Protein AF-A0A246Q8M4-F1 (afdb_monomer_lite)

pLDDT: mean 89.21, std 11.49, range [38.72, 98.06]

Sequence (87 aa):
MATMQPRLTRRASHTLDNTPIHVGDIVHLQLEHGPGIAARVIYNAPFNGATTYTTDLVPCTTENGRVQKQRFRFRHEHVHRIESVRG

Radius of gyration: 13.03 Å; chains: 1; bounding box: 29×38×31 Å

Structure (mmCIF, N/CA/C/O backbone):
data_AF-A0A246Q8M4-F1
#
_entry.id   AF-A0A246Q8M4-F1
#
loop_
_atom_site.group_PDB
_atom_site.id
_atom_site.type_symbol
_atom_site.label_atom_id
_atom_site.label_alt_id
_atom_site.label_comp_id
_atom_site.label_asym_id
_atom_site.label_entity_id
_atom_site.label_seq_id
_atom_site.pdbx_PDB_ins_code
_atom_site.Cartn_x
_atom_site.Cartn_y
_atom_site.Cartn_z
_atom_site.occupancy
_atom_site.B_iso_or_equiv
_atom_site.auth_seq_id
_atom_site.auth_comp_id
_atom_site.auth_asym_id
_atom_site.auth_atom_id
_atom_site.pdbx_PDB_model_num
ATOM 1 N N . MET A 1 1 ? -13.160 22.298 -2.740 1.00 38.72 1 MET A N 1
ATOM 2 C CA . MET A 1 1 ? -11.829 22.324 -2.097 1.00 38.72 1 MET A CA 1
ATOM 3 C C . MET A 1 1 ? -11.139 21.011 -2.409 1.00 38.72 1 MET A C 1
ATOM 5 O O . MET A 1 1 ? -11.710 19.972 -2.107 1.00 38.72 1 MET A O 1
ATOM 9 N N . ALA A 1 2 ? -9.992 21.038 -3.089 1.00 42.88 2 ALA A N 1
ATOM 10 C CA . ALA A 1 2 ? -9.226 19.822 -3.341 1.00 42.88 2 ALA A CA 1
ATOM 11 C C . ALA A 1 2 ? -8.653 19.341 -2.002 1.00 42.88 2 ALA A C 1
ATOM 13 O O . ALA A 1 2 ? -7.841 20.035 -1.398 1.00 42.88 2 ALA A O 1
ATOM 14 N N . THR A 1 3 ? -9.115 18.198 -1.499 1.00 52.81 3 THR A N 1
ATOM 15 C CA . THR A 1 3 ? -8.485 17.533 -0.355 1.00 52.81 3 THR A CA 1
ATOM 16 C C . THR A 1 3 ? -7.082 17.125 -0.777 1.00 52.81 3 THR A C 1
ATOM 18 O O . THR A 1 3 ? -6.911 16.167 -1.532 1.00 52.81 3 THR A O 1
ATOM 21 N N . MET A 1 4 ? -6.086 17.897 -0.350 1.00 63.69 4 MET A N 1
ATOM 22 C CA . MET A 1 4 ? -4.686 17.573 -0.571 1.00 63.69 4 MET A CA 1
ATOM 23 C C . MET A 1 4 ? -4.369 16.358 0.304 1.00 63.69 4 MET A C 1
ATOM 25 O O . MET A 1 4 ? -4.373 16.456 1.530 1.00 63.69 4 MET A O 1
ATOM 29 N N . GLN A 1 5 ? -4.180 15.192 -0.318 1.00 71.12 5 GLN A N 1
ATOM 30 C CA . GLN A 1 5 ? -3.744 13.995 0.398 1.00 71.12 5 GLN A CA 1
ATOM 31 C C . GLN A 1 5 ? -2.407 14.317 1.095 1.00 71.12 5 GLN A C 1
ATOM 33 O O . GLN A 1 5 ? -1.521 14.875 0.436 1.00 71.12 5 GLN A O 1
ATOM 38 N N . PRO A 1 6 ? -2.227 13.980 2.386 1.00 80.69 6 PRO A N 1
ATOM 39 C CA . PRO A 1 6 ? -0.956 14.186 3.068 1.00 80.69 6 PRO A CA 1
ATOM 40 C C . PRO A 1 6 ? 0.189 13.502 2.316 1.00 80.69 6 PRO A C 1
ATOM 42 O O . PRO A 1 6 ? 0.041 12.380 1.818 1.00 80.69 6 PRO A O 1
ATOM 45 N N . ARG A 1 7 ? 1.329 14.191 2.230 1.00 90.06 7 ARG A N 1
ATOM 46 C CA . ARG A 1 7 ? 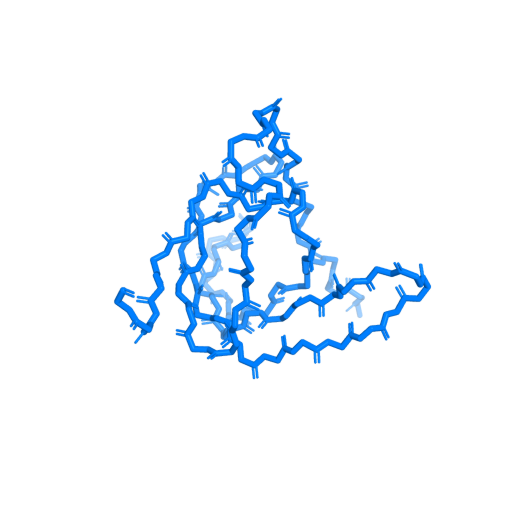2.526 13.679 1.559 1.00 90.06 7 ARG A CA 1
ATOM 47 C C . ARG A 1 7 ? 3.136 12.529 2.359 1.00 90.06 7 ARG A C 1
ATOM 49 O O . ARG A 1 7 ? 3.089 12.518 3.591 1.00 90.06 7 ARG A O 1
ATOM 56 N N . LEU A 1 8 ? 3.694 11.561 1.635 1.00 94.31 8 LEU A N 1
ATOM 57 C CA . LEU A 1 8 ? 4.356 10.392 2.203 1.00 94.31 8 LEU A CA 1
ATOM 58 C C . LEU A 1 8 ? 5.871 10.566 2.175 1.00 94.31 8 LEU A C 1
ATOM 60 O O . LEU A 1 8 ? 6.433 11.024 1.180 1.00 94.31 8 LEU A O 1
ATOM 64 N N . THR A 1 9 ? 6.527 10.125 3.238 1.00 95.62 9 THR A N 1
ATOM 65 C CA . THR A 1 9 ? 7.982 10.104 3.348 1.00 95.62 9 THR A CA 1
ATOM 66 C C . THR A 1 9 ? 8.549 8.904 2.605 1.00 95.62 9 THR A C 1
ATOM 68 O O . THR A 1 9 ? 8.149 7.758 2.837 1.00 95.62 9 THR A O 1
ATOM 71 N N . ARG A 1 10 ? 9.534 9.163 1.742 1.00 95.75 10 ARG A N 1
ATOM 72 C CA . ARG A 1 10 ? 10.320 8.122 1.076 1.00 95.75 10 ARG A CA 1
ATOM 73 C C . ARG A 1 10 ? 11.156 7.349 2.100 1.00 95.75 10 ARG A C 1
ATOM 75 O O . ARG A 1 10 ? 11.799 7.942 2.964 1.00 95.75 10 ARG A O 1
ATOM 82 N N . ARG A 1 11 ? 11.163 6.023 1.996 1.00 94.75 11 ARG A N 1
ATOM 83 C CA . ARG A 1 11 ? 12.029 5.128 2.765 1.00 94.75 11 ARG A CA 1
ATOM 84 C C . ARG A 1 11 ? 13.490 5.405 2.392 1.00 94.75 11 ARG A C 1
ATOM 86 O O . ARG A 1 11 ? 13.833 5.428 1.215 1.00 94.75 11 ARG A O 1
ATOM 93 N N . ALA A 1 12 ? 14.346 5.601 3.395 1.00 92.19 12 ALA A N 1
ATOM 94 C CA . ALA A 1 12 ? 15.788 5.790 3.189 1.00 92.19 12 ALA A CA 1
ATOM 95 C C . ALA A 1 12 ? 16.540 4.464 2.955 1.00 92.19 12 ALA A C 1
ATOM 97 O O . ALA A 1 12 ? 17.596 4.444 2.336 1.00 92.19 12 ALA A O 1
ATOM 98 N N . SER A 1 13 ? 15.995 3.358 3.465 1.00 91.50 13 SER A N 1
ATOM 99 C CA . SER A 1 13 ? 16.541 2.008 3.302 1.00 91.50 13 SER A CA 1
ATOM 100 C C . SER A 1 13 ? 16.155 1.378 1.957 1.00 91.50 13 SER A C 1
ATOM 102 O O . SER A 1 13 ? 15.046 1.585 1.467 1.00 91.50 13 SER A O 1
ATOM 104 N N . HIS A 1 14 ? 17.022 0.514 1.429 1.00 91.12 14 HIS A N 1
ATOM 105 C CA . HIS A 1 14 ? 16.793 -0.287 0.218 1.00 91.12 14 HIS A CA 1
ATOM 106 C C . HIS A 1 14 ? 16.308 -1.722 0.500 1.00 91.12 14 HIS A C 1
ATOM 108 O O . HIS A 1 14 ? 16.128 -2.521 -0.414 1.00 91.12 14 HIS A O 1
ATOM 114 N N . THR A 1 15 ? 16.081 -2.078 1.770 1.00 92.25 15 THR A N 1
ATOM 115 C CA . THR A 1 15 ? 15.797 -3.463 2.199 1.00 92.25 15 THR A CA 1
ATOM 116 C C . THR A 1 15 ? 14.562 -4.099 1.567 1.00 92.25 15 THR A C 1
ATOM 118 O O . THR A 1 15 ? 14.475 -5.321 1.520 1.00 92.25 15 THR A O 1
ATOM 121 N N . LEU A 1 16 ? 13.602 -3.300 1.102 1.00 93.31 16 LEU A N 1
ATOM 122 C CA . LEU A 1 16 ? 12.366 -3.804 0.506 1.00 93.31 16 LEU A CA 1
ATOM 123 C C . LEU A 1 16 ? 12.350 -3.699 -1.019 1.00 93.31 16 LEU A C 1
ATOM 125 O O . LEU A 1 16 ? 11.362 -4.118 -1.606 1.00 93.31 16 LEU A O 1
ATOM 129 N N . ASP A 1 17 ? 13.372 -3.136 -1.672 1.00 90.75 17 ASP A N 1
ATOM 130 C CA . ASP A 1 17 ? 13.320 -2.760 -3.099 1.00 90.75 17 ASP A CA 1
ATOM 131 C C . ASP A 1 17 ? 12.954 -3.934 -4.025 1.00 90.75 17 ASP A C 1
ATOM 133 O O . ASP A 1 17 ? 12.276 -3.740 -5.031 1.00 90.75 17 ASP A O 1
ATOM 137 N N . ASN A 1 18 ? 13.328 -5.158 -3.637 1.00 90.69 18 ASN A N 1
ATOM 138 C CA . ASN A 1 18 ? 13.019 -6.391 -4.368 1.00 90.69 18 ASN A CA 1
ATOM 139 C C . ASN A 1 1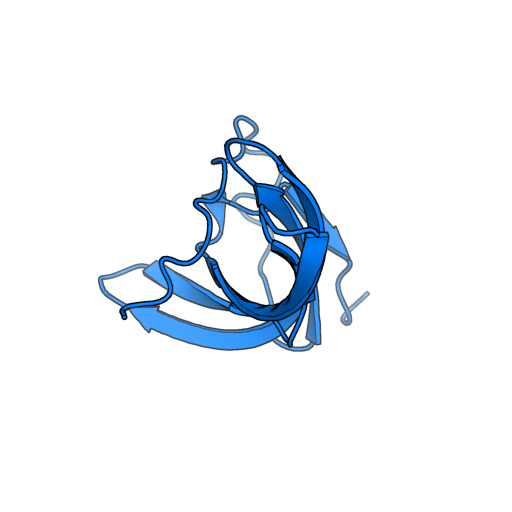8 ? 11.818 -7.167 -3.798 1.00 90.69 18 ASN A C 1
ATOM 141 O O . ASN A 1 18 ? 11.482 -8.240 -4.295 1.00 90.69 18 ASN A O 1
ATOM 145 N N . THR A 1 19 ? 11.169 -6.649 -2.756 1.00 93.88 19 THR A N 1
ATOM 146 C CA . THR A 1 19 ? 9.988 -7.257 -2.142 1.00 93.88 19 THR A CA 1
ATOM 147 C C . THR A 1 19 ? 8.737 -6.793 -2.889 1.00 93.88 19 THR A C 1
ATOM 149 O O . THR A 1 19 ? 8.436 -5.593 -2.879 1.00 93.88 19 THR A O 1
ATOM 152 N N . PRO A 1 20 ? 7.987 -7.699 -3.540 1.00 93.31 20 PRO A N 1
ATOM 153 C CA . PRO A 1 20 ? 6.767 -7.327 -4.239 1.00 93.31 20 PRO A CA 1
ATOM 154 C C . PRO A 1 20 ? 5.672 -6.900 -3.253 1.00 93.31 20 PRO A C 1
ATOM 156 O O . PRO A 1 20 ? 5.641 -7.332 -2.104 1.00 93.31 20 PRO A O 1
ATOM 159 N N . ILE A 1 21 ? 4.760 -6.050 -3.728 1.00 95.75 21 ILE A N 1
ATOM 160 C CA . ILE A 1 21 ? 3.563 -5.632 -2.991 1.00 95.75 21 ILE A CA 1
ATOM 161 C C . ILE A 1 21 ? 2.345 -6.128 -3.764 1.00 95.75 21 ILE A C 1
ATOM 163 O O . ILE A 1 21 ? 2.200 -5.861 -4.963 1.00 95.75 21 ILE A O 1
ATOM 167 N N . HIS A 1 22 ? 1.447 -6.811 -3.072 1.00 95.62 22 HIS A N 1
ATOM 168 C CA . HIS A 1 22 ? 0.233 -7.386 -3.627 1.00 95.62 22 HIS A CA 1
ATOM 169 C C . HIS A 1 22 ? -1.015 -6.716 -3.050 1.00 95.62 22 HIS A C 1
ATOM 171 O O . HIS A 1 22 ? -1.017 -6.170 -1.947 1.00 95.62 22 HIS A O 1
ATOM 177 N N . VAL A 1 23 ? -2.118 -6.782 -3.800 1.00 96.94 23 VAL A N 1
ATOM 178 C CA . VAL A 1 23 ? -3.441 -6.474 -3.244 1.00 96.94 23 VAL A CA 1
ATOM 179 C C . VAL A 1 23 ? -3.724 -7.455 -2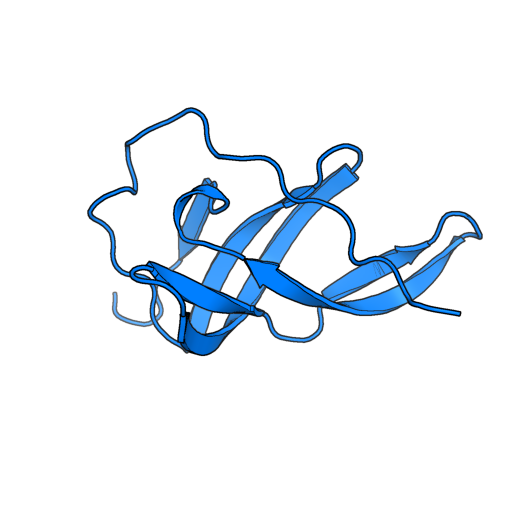.104 1.00 96.94 23 VAL A C 1
ATOM 181 O O . VAL A 1 23 ? -3.571 -8.663 -2.274 1.00 96.94 23 VAL A O 1
ATOM 184 N N . GLY A 1 24 ? -4.131 -6.921 -0.955 1.00 97.62 24 GLY A N 1
ATOM 185 C CA . GLY A 1 24 ? -4.344 -7.658 0.287 1.00 97.62 24 GLY A CA 1
ATOM 186 C C . GLY A 1 24 ? -3.270 -7.410 1.345 1.00 97.62 24 GLY A C 1
ATOM 187 O O . GLY A 1 24 ? -3.620 -7.421 2.523 1.00 97.62 24 GLY A O 1
ATOM 188 N N . ASP A 1 25 ? -2.023 -7.123 0.957 1.00 98.06 25 ASP A N 1
ATOM 189 C CA . ASP A 1 25 ? -0.925 -6.880 1.905 1.00 98.06 25 ASP A CA 1
ATOM 190 C C . ASP A 1 25 ? -1.221 -5.680 2.815 1.00 98.06 25 ASP A C 1
ATOM 192 O O . ASP A 1 25 ? -1.854 -4.706 2.387 1.00 98.06 25 ASP A O 1
ATOM 196 N N . ILE A 1 26 ? -0.717 -5.713 4.052 1.00 97.94 26 ILE A N 1
ATOM 197 C CA . ILE A 1 26 ? -0.666 -4.525 4.910 1.00 97.94 26 ILE A CA 1
ATOM 198 C C . ILE A 1 26 ? 0.678 -3.837 4.693 1.00 97.94 26 ILE A C 1
ATOM 200 O O . ILE A 1 26 ? 1.741 -4.424 4.893 1.00 97.94 26 ILE A O 1
ATOM 204 N N . VAL A 1 27 ? 0.638 -2.569 4.298 1.00 97.50 27 VAL A N 1
ATOM 205 C CA . VAL A 1 27 ? 1.828 -1.728 4.162 1.00 97.50 27 VAL A CA 1
ATOM 206 C C . VAL A 1 27 ? 1.878 -0.707 5.283 1.00 97.50 27 VAL A C 1
ATOM 208 O O . VAL A 1 27 ? 0.862 -0.118 5.655 1.00 97.50 27 VAL A O 1
ATOM 211 N N . HIS A 1 28 ? 3.080 -0.470 5.793 1.00 97.12 28 HIS A N 1
ATOM 212 C CA . HIS A 1 28 ? 3.353 0.614 6.726 1.00 97.12 28 HIS A CA 1
ATOM 213 C C . HIS A 1 28 ? 3.931 1.791 5.948 1.00 97.12 28 HIS A C 1
ATOM 215 O O . HIS A 1 28 ? 4.957 1.650 5.283 1.00 97.12 28 HIS A O 1
ATOM 221 N N . LEU A 1 29 ? 3.265 2.938 6.006 1.00 96.19 29 LEU A N 1
ATOM 222 C CA . LEU A 1 29 ? 3.654 4.185 5.352 1.00 96.19 29 LEU A CA 1
ATOM 223 C C . LEU A 1 29 ? 3.956 5.240 6.417 1.00 96.19 29 LEU A C 1
ATOM 225 O O . LEU A 1 29 ? 3.438 5.176 7.530 1.00 96.19 29 LEU A O 1
ATOM 229 N N . GLN A 1 30 ? 4.749 6.243 6.058 1.00 94.94 30 GLN A N 1
ATOM 230 C CA . GLN A 1 30 ? 5.082 7.360 6.938 1.00 94.94 30 GLN A CA 1
ATOM 231 C C . GLN A 1 30 ? 4.587 8.665 6.316 1.00 94.94 30 GLN A C 1
ATOM 233 O O . GLN A 1 30 ? 4.863 8.923 5.146 1.00 94.94 30 GLN A O 1
ATOM 238 N N . LEU A 1 31 ? 3.856 9.482 7.078 1.00 91.56 31 LEU A N 1
ATOM 239 C CA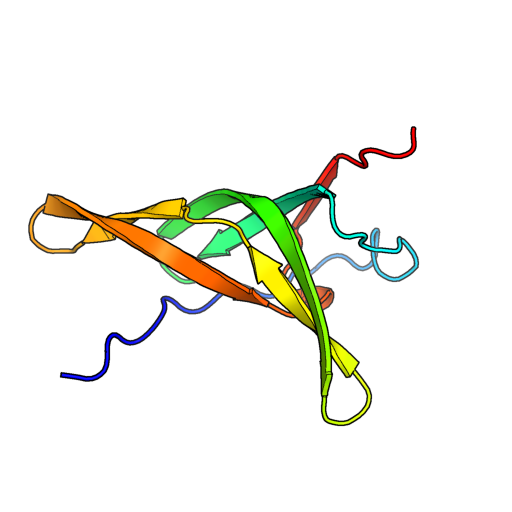 . LEU A 1 31 ? 3.469 10.830 6.652 1.00 91.56 31 LEU A CA 1
ATOM 240 C C . LEU A 1 31 ? 4.637 11.809 6.865 1.00 91.56 31 LEU A C 1
ATOM 242 O O . LEU A 1 31 ? 5.367 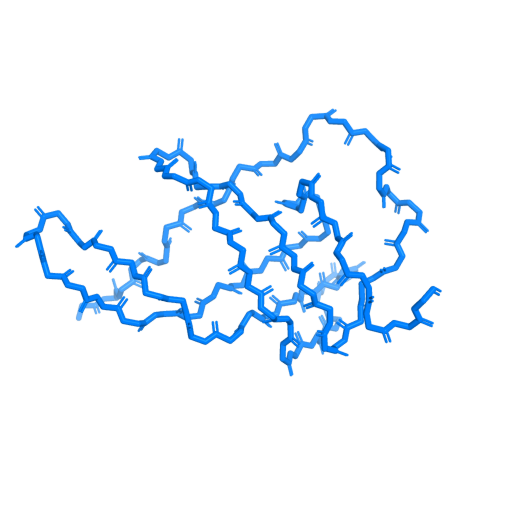11.677 7.848 1.00 91.56 31 LEU A O 1
ATOM 246 N N . GLU A 1 32 ? 4.784 12.808 5.987 1.00 89.19 32 GLU A N 1
ATOM 247 C CA . GLU A 1 32 ? 5.890 13.791 6.025 1.00 89.19 32 GLU A CA 1
ATOM 248 C C . GLU A 1 32 ? 5.934 14.603 7.333 1.00 89.19 32 GLU A C 1
ATOM 250 O O . GLU A 1 32 ? 7.005 14.857 7.879 1.00 89.19 32 GLU A O 1
ATOM 255 N N . HIS A 1 33 ? 4.765 14.938 7.884 1.00 82.38 33 HIS A N 1
ATOM 256 C CA . HIS A 1 33 ? 4.616 15.691 9.136 1.00 82.38 33 HIS A CA 1
ATOM 257 C C . HIS A 1 33 ? 3.632 15.016 10.103 1.00 82.38 33 HIS A C 1
ATOM 259 O O . HIS A 1 33 ? 2.858 15.686 10.782 1.00 82.38 33 HIS A O 1
ATOM 265 N N . GLY A 1 34 ? 3.590 13.683 10.127 1.00 81.12 34 GLY A N 1
ATOM 266 C CA . GLY A 1 34 ? 2.556 12.968 10.871 1.00 81.12 34 GLY A CA 1
ATOM 267 C C . GLY A 1 34 ? 2.969 11.586 11.362 1.00 81.12 34 GLY A C 1
ATOM 268 O O . GLY A 1 34 ? 4.131 11.203 11.248 1.00 81.12 34 GLY A O 1
ATOM 269 N N . PRO A 1 35 ? 2.021 10.828 11.930 1.00 87.19 35 PRO A N 1
ATOM 270 C CA . PRO A 1 35 ? 2.284 9.475 12.395 1.00 87.19 35 PRO A CA 1
ATOM 271 C C . PRO A 1 35 ? 2.539 8.510 11.231 1.00 87.19 35 PRO A C 1
ATOM 273 O O . PRO A 1 35 ? 2.177 8.771 10.079 1.00 87.19 35 PRO A O 1
ATOM 276 N N . GLY A 1 36 ? 3.126 7.360 11.557 1.00 92.00 36 GLY A N 1
ATOM 277 C CA . GLY A 1 36 ? 3.091 6.195 10.682 1.00 92.00 36 GLY A CA 1
ATOM 278 C C . GLY A 1 36 ? 1.669 5.640 10.577 1.00 92.00 36 GLY A C 1
ATOM 279 O O . GLY A 1 36 ? 0.893 5.700 11.532 1.00 92.00 36 GLY A O 1
ATOM 280 N N . ILE A 1 37 ? 1.325 5.099 9.413 1.00 93.88 37 ILE A N 1
ATOM 281 C CA . ILE A 1 37 ? 0.037 4.450 9.157 1.00 93.88 37 ILE A CA 1
ATOM 282 C C . ILE A 1 37 ? 0.268 3.026 8.660 1.00 93.88 37 ILE A C 1
ATOM 284 O O . ILE A 1 37 ? 1.163 2.788 7.855 1.00 93.88 37 ILE A O 1
ATOM 288 N N . ALA A 1 38 ? -0.570 2.092 9.100 1.00 95.69 38 ALA A N 1
ATOM 289 C CA . ALA A 1 38 ? -0.633 0.739 8.560 1.00 95.69 38 ALA A CA 1
ATOM 290 C C . ALA A 1 38 ? -1.957 0.575 7.815 1.00 95.69 38 ALA A C 1
ATOM 292 O O . ALA A 1 38 ? -3.020 0.894 8.355 1.00 95.69 38 ALA A O 1
ATOM 293 N N . ALA A 1 39 ? -1.906 0.126 6.564 1.00 96.50 39 ALA A N 1
ATOM 294 C CA . ALA A 1 39 ? -3.098 0.044 5.736 1.00 96.50 39 ALA A CA 1
ATOM 295 C C . ALA A 1 39 ? -3.022 -1.081 4.712 1.00 96.50 39 ALA A C 1
ATOM 297 O O . ALA A 1 39 ? -1.968 -1.370 4.149 1.00 96.50 39 ALA A O 1
ATOM 298 N N . ARG A 1 40 ? -4.179 -1.679 4.429 1.00 97.94 40 ARG A N 1
ATOM 299 C CA . ARG A 1 40 ? -4.307 -2.729 3.423 1.00 97.94 40 ARG A CA 1
ATOM 300 C C . ARG A 1 40 ? -4.247 -2.160 2.015 1.00 97.94 40 ARG A C 1
ATOM 302 O O . ARG A 1 40 ? -4.917 -1.171 1.731 1.00 97.94 40 ARG A O 1
ATOM 309 N N . VAL A 1 41 ? -3.518 -2.809 1.118 1.00 98.00 41 VAL A N 1
ATOM 310 C CA . VAL A 1 41 ? -3.516 -2.490 -0.313 1.00 98.00 41 VAL A CA 1
ATOM 311 C C . VAL A 1 41 ? -4.773 -3.060 -0.959 1.00 98.00 41 VAL A C 1
ATOM 313 O O . VAL A 1 41 ? -5.033 -4.255 -0.858 1.00 98.00 41 VAL A O 1
ATOM 316 N N . ILE A 1 42 ? -5.552 -2.222 -1.642 1.00 98.06 42 ILE A N 1
ATOM 317 C CA . ILE A 1 42 ? -6.799 -2.645 -2.311 1.00 98.06 42 ILE A CA 1
ATOM 318 C C . ILE A 1 42 ? -6.710 -2.591 -3.834 1.00 98.06 42 ILE A C 1
ATOM 320 O O . ILE A 1 42 ? -7.549 -3.162 -4.522 1.00 98.06 42 ILE A O 1
ATOM 324 N N . TYR A 1 43 ? -5.722 -1.873 -4.364 1.00 97.31 43 TYR A N 1
ATOM 325 C CA . TYR A 1 43 ? -5.566 -1.684 -5.797 1.00 97.31 43 TYR A CA 1
ATOM 326 C C . TYR A 1 43 ? -4.116 -1.361 -6.139 1.00 97.31 43 TYR A C 1
ATOM 328 O O . TYR A 1 43 ? -3.427 -0.669 -5.383 1.00 97.31 43 TYR A O 1
ATOM 336 N N . ASN A 1 44 ? -3.672 -1.825 -7.298 1.00 95.69 44 ASN A N 1
ATOM 337 C CA . ASN A 1 44 ? -2.420 -1.430 -7.915 1.00 95.69 44 ASN A CA 1
ATOM 338 C C . ASN A 1 44 ? -2.639 -1.188 -9.413 1.00 95.69 44 ASN A C 1
ATOM 340 O O . ASN A 1 44 ? -3.456 -1.842 -10.053 1.00 95.69 44 ASN A O 1
ATOM 344 N N . ALA A 1 45 ? -1.922 -0.219 -9.971 1.00 94.44 45 ALA A N 1
ATOM 345 C CA . ALA A 1 45 ? -1.928 0.041 -11.402 1.00 94.44 45 ALA A CA 1
ATOM 346 C C . ALA A 1 45 ? -0.547 0.503 -11.874 1.00 94.44 45 ALA A C 1
ATOM 348 O O . ALA A 1 45 ? 0.088 1.319 -11.193 1.00 94.44 45 ALA A O 1
ATOM 349 N N . PRO A 1 46 ? -0.079 0.029 -13.038 1.00 92.31 46 PRO A N 1
ATOM 350 C CA . PRO A 1 46 ? 1.094 0.602 -13.679 1.00 92.31 46 PRO A CA 1
ATOM 351 C C . PRO A 1 46 ? 0.776 2.028 -14.153 1.00 92.31 46 PRO A C 1
ATOM 353 O O . PRO A 1 46 ? -0.246 2.270 -14.792 1.00 92.31 46 PRO A O 1
ATOM 356 N N . PHE A 1 47 ? 1.647 2.985 -13.837 1.00 84.44 47 PHE A N 1
ATOM 357 C CA . PHE A 1 47 ? 1.526 4.378 -14.265 1.00 84.44 47 PHE A CA 1
ATOM 358 C C . PHE A 1 47 ? 2.912 5.018 -14.443 1.00 84.44 47 PHE A C 1
ATOM 360 O O . PHE A 1 47 ? 3.691 5.116 -13.491 1.00 84.44 47 PHE A O 1
ATOM 367 N N . ASN A 1 48 ? 3.213 5.479 -15.662 1.00 83.62 48 ASN A N 1
ATOM 368 C CA . ASN A 1 48 ? 4.497 6.086 -16.046 1.00 83.62 48 ASN A CA 1
ATOM 369 C C . ASN A 1 48 ? 5.720 5.232 -15.661 1.00 83.62 48 ASN A C 1
ATOM 371 O O . ASN A 1 48 ? 6.621 5.701 -14.971 1.00 83.62 48 ASN A O 1
ATOM 375 N N . GLY A 1 49 ? 5.730 3.957 -16.063 1.00 85.94 49 GLY A N 1
ATOM 376 C CA . GLY A 1 49 ? 6.875 3.061 -15.847 1.00 85.94 49 GLY A CA 1
ATOM 377 C C . GLY A 1 49 ? 7.066 2.574 -14.407 1.00 85.94 49 GLY A C 1
ATOM 378 O O . GLY A 1 49 ? 8.034 1.877 -14.127 1.00 85.94 49 GLY A O 1
ATOM 379 N N . ALA A 1 50 ? 6.149 2.898 -13.492 1.00 88.81 50 ALA A N 1
ATOM 380 C CA . ALA A 1 50 ? 6.189 2.408 -12.120 1.00 88.81 50 ALA A CA 1
ATOM 381 C C . ALA A 1 50 ? 4.787 2.084 -11.593 1.00 88.81 50 ALA A C 1
ATOM 383 O O . ALA A 1 50 ? 3.787 2.666 -12.011 1.00 88.81 50 ALA A O 1
ATOM 384 N N . THR A 1 51 ? 4.702 1.153 -10.648 1.00 94.62 51 THR A N 1
ATOM 385 C CA . THR A 1 51 ? 3.423 0.767 -10.045 1.00 94.62 51 THR A CA 1
ATOM 386 C C . THR A 1 51 ? 3.009 1.776 -8.982 1.00 94.62 51 THR A C 1
ATOM 388 O O . THR A 1 51 ? 3.776 2.098 -8.071 1.00 94.62 51 THR A O 1
ATOM 391 N N . THR A 1 52 ? 1.777 2.262 -9.093 1.00 95.94 52 THR A N 1
ATOM 392 C CA . THR A 1 52 ? 1.105 3.039 -8.052 1.00 95.94 52 THR A CA 1
ATOM 393 C C . THR A 1 52 ? 0.110 2.138 -7.337 1.00 95.94 52 THR A C 1
ATOM 395 O O . THR A 1 52 ? -0.693 1.453 -7.968 1.00 95.94 52 THR A O 1
ATOM 398 N N . TYR A 1 53 ? 0.155 2.158 -6.015 1.00 96.94 53 TYR A N 1
ATOM 399 C CA . TYR A 1 53 ? -0.689 1.374 -5.128 1.00 96.94 53 TYR A CA 1
ATOM 400 C C . TYR A 1 53 ? -1.686 2.290 -4.429 1.00 96.94 53 TYR A C 1
ATOM 402 O O . TYR A 1 53 ? -1.439 3.486 -4.264 1.00 96.94 53 TYR A O 1
ATOM 410 N N . THR A 1 54 ? -2.826 1.738 -4.029 1.00 97.00 54 THR A N 1
ATOM 411 C CA . THR A 1 54 ? -3.855 2.453 -3.273 1.00 97.00 54 THR A CA 1
ATOM 412 C C . THR A 1 54 ? -4.241 1.652 -2.042 1.00 97.00 54 THR A C 1
ATOM 414 O O . THR A 1 54 ? -4.516 0.452 -2.134 1.00 97.00 54 THR A O 1
ATOM 417 N N . THR A 1 55 ? -4.272 2.322 -0.895 1.00 97.31 55 THR A N 1
ATOM 418 C CA . THR A 1 55 ? -4.729 1.726 0.361 1.00 97.31 55 THR A CA 1
ATOM 419 C C . THR A 1 55 ? -6.255 1.673 0.451 1.00 97.31 55 THR A C 1
ATOM 421 O O . THR A 1 55 ? -6.971 2.411 -0.233 1.00 97.31 55 THR A O 1
ATOM 424 N N . ASP A 1 56 ? -6.762 0.856 1.367 1.00 96.62 56 ASP A N 1
ATOM 425 C CA . ASP A 1 56 ? -8.109 1.006 1.910 1.00 96.62 56 ASP A CA 1
ATOM 426 C C . ASP A 1 56 ? -8.255 2.352 2.652 1.00 96.62 56 ASP A C 1
ATOM 428 O O . ASP A 1 56 ? -7.303 3.130 2.780 1.00 96.62 56 ASP A O 1
ATOM 432 N N . LEU A 1 57 ? -9.466 2.650 3.116 1.00 94.12 57 LEU A N 1
ATOM 433 C CA . LEU A 1 57 ? -9.756 3.838 3.908 1.00 94.12 57 LEU A CA 1
ATOM 434 C C . LEU A 1 57 ? -8.993 3.819 5.240 1.00 94.12 57 LEU A C 1
ATOM 436 O O . LEU A 1 57 ? -9.267 3.003 6.117 1.00 94.12 57 LEU A O 1
ATOM 440 N N . VAL A 1 58 ? -8.092 4.781 5.408 1.00 91.44 58 VAL A N 1
ATOM 441 C CA . VAL A 1 58 ? -7.326 5.020 6.631 1.00 91.44 58 VAL A CA 1
ATOM 442 C C . VAL A 1 58 ? -7.973 6.172 7.403 1.00 91.44 58 VAL A C 1
ATOM 444 O O . VAL A 1 58 ? -8.248 7.218 6.803 1.00 91.44 58 VAL A O 1
ATOM 447 N N . PRO A 1 59 ? -8.244 6.019 8.710 1.00 88.50 59 PRO A N 1
ATOM 448 C CA . PRO A 1 59 ? -8.668 7.130 9.549 1.00 88.50 59 PRO A CA 1
ATOM 449 C C . PRO A 1 59 ? -7.492 8.085 9.782 1.00 88.50 59 PRO A C 1
ATOM 451 O O . PRO A 1 59 ? -6.434 7.686 10.261 1.00 88.50 59 PRO A O 1
ATOM 454 N N . CYS A 1 60 ? -7.681 9.358 9.458 1.00 81.56 60 CYS A N 1
ATOM 455 C CA . CYS A 1 60 ? -6.713 10.418 9.696 1.00 81.56 60 CYS A CA 1
ATOM 456 C C . CYS A 1 60 ? -7.375 11.557 10.462 1.00 81.56 60 CYS A C 1
ATOM 458 O O . CYS A 1 60 ? -8.471 11.999 10.112 1.00 81.56 60 CYS A O 1
ATOM 460 N N . THR A 1 61 ? -6.697 12.053 11.489 1.00 81.25 61 THR A N 1
ATOM 461 C CA . THR A 1 61 ? -7.135 13.244 12.213 1.00 81.25 61 THR A CA 1
ATOM 462 C C . THR A 1 61 ? -6.699 14.478 11.436 1.00 81.25 61 THR A C 1
ATOM 464 O O . THR A 1 61 ? -5.523 14.651 11.131 1.00 81.25 61 THR A O 1
ATOM 467 N N . THR A 1 62 ? -7.665 15.312 11.073 1.00 74.88 62 THR A N 1
ATOM 468 C CA . THR A 1 62 ? -7.433 16.620 10.447 1.00 74.88 62 THR A CA 1
ATOM 469 C C . THR A 1 62 ? -6.958 17.641 11.482 1.00 74.88 62 THR A C 1
ATOM 471 O O . THR A 1 62 ? -7.140 17.433 12.681 1.00 74.88 62 THR A O 1
ATOM 474 N N . GLU A 1 63 ? -6.415 18.774 11.032 1.00 72.50 63 GLU A N 1
ATOM 475 C CA . GLU A 1 63 ? -5.964 19.874 11.907 1.00 72.50 63 GLU A CA 1
ATOM 476 C C . GLU A 1 63 ? -7.065 20.362 12.867 1.00 72.50 63 GLU A C 1
ATOM 478 O O . GLU A 1 63 ? -6.792 20.719 14.007 1.00 72.50 63 GLU A O 1
ATOM 483 N N . ASN A 1 64 ? -8.332 20.267 12.450 1.00 77.62 64 ASN A N 1
ATOM 484 C CA . ASN A 1 64 ? -9.498 20.646 13.253 1.00 77.62 64 ASN A CA 1
ATOM 485 C C . ASN A 1 64 ? -9.955 19.545 14.235 1.00 77.62 64 ASN A C 1
ATOM 487 O O . ASN A 1 64 ? -11.089 19.578 14.713 1.00 77.62 64 ASN A O 1
ATOM 491 N N . GLY A 1 65 ? -9.141 18.509 14.462 1.00 77.94 65 GLY A N 1
ATOM 492 C CA . GLY A 1 65 ? -9.437 17.394 15.368 1.00 77.94 65 GLY A CA 1
ATOM 493 C C . GLY A 1 65 ? -10.489 16.400 14.861 1.00 77.94 65 GLY A C 1
ATOM 494 O O . GLY A 1 65 ? -10.812 15.435 15.550 1.00 77.94 65 GLY A O 1
ATOM 495 N N . ARG A 1 66 ? -11.035 16.589 13.651 1.00 82.88 66 ARG A N 1
ATOM 496 C CA . ARG A 1 66 ? -12.016 15.663 13.061 1.00 82.88 66 ARG A CA 1
ATOM 497 C C . ARG A 1 66 ? -11.318 14.469 12.428 1.00 82.88 66 ARG A C 1
ATOM 499 O O . ARG A 1 66 ? -10.366 14.654 11.669 1.00 82.88 66 ARG A O 1
ATOM 506 N N . VAL A 1 67 ? -11.844 13.269 12.664 1.00 85.25 67 VAL A N 1
ATOM 507 C CA . VAL A 1 67 ? -11.402 12.051 11.976 1.00 85.25 67 VAL A CA 1
ATOM 508 C C . VAL A 1 67 ? -12.061 11.982 10.602 1.00 85.25 67 VAL A C 1
ATOM 510 O O . VAL A 1 67 ? -13.285 11.931 10.488 1.00 85.25 67 VAL A O 1
ATOM 513 N N . GLN A 1 68 ? -11.246 11.950 9.553 1.00 86.56 68 GLN A N 1
ATOM 514 C CA . GLN A 1 68 ? -11.677 11.715 8.182 1.00 86.56 68 GLN A CA 1
ATOM 515 C C . GLN A 1 68 ? -11.062 10.416 7.669 1.00 86.56 68 GLN A C 1
ATOM 517 O O . GLN A 1 68 ? -9.900 10.117 7.927 1.00 86.56 68 GLN A O 1
ATOM 522 N N . LYS A 1 69 ? -11.843 9.635 6.922 1.00 90.19 69 LYS A N 1
ATOM 523 C CA . LYS A 1 69 ? -11.337 8.451 6.230 1.00 90.19 69 LYS A CA 1
ATOM 524 C C . LYS A 1 69 ? -10.857 8.841 4.838 1.00 90.19 69 LYS A C 1
ATOM 526 O O . LYS A 1 69 ? -11.626 9.420 4.075 1.00 90.19 69 LYS A O 1
ATOM 531 N N . GLN A 1 70 ? -9.623 8.492 4.497 1.00 90.56 70 GLN A N 1
ATOM 532 C CA . GLN A 1 70 ? -9.062 8.748 3.170 1.00 90.56 70 GLN A CA 1
ATOM 533 C C . GLN A 1 70 ? -8.226 7.572 2.675 1.00 90.56 70 GLN A C 1
ATOM 535 O O . GLN A 1 70 ? -7.725 6.773 3.462 1.00 90.56 70 GLN A O 1
ATOM 540 N N . ARG A 1 71 ? -8.089 7.457 1.353 1.00 94.12 71 ARG A N 1
ATOM 541 C CA . ARG A 1 71 ? -7.184 6.490 0.726 1.00 94.12 71 ARG A CA 1
ATOM 542 C C . ARG A 1 71 ? -5.865 7.169 0.412 1.00 94.12 71 ARG A C 1
ATOM 544 O O . ARG A 1 71 ? -5.859 8.326 -0.000 1.00 94.12 71 ARG A O 1
ATOM 551 N N . PHE A 1 72 ? -4.780 6.420 0.531 1.00 94.38 72 PHE A N 1
ATOM 552 C CA . PHE A 1 72 ? -3.458 6.887 0.160 1.00 94.38 72 PHE A CA 1
ATOM 553 C C . PHE A 1 72 ? -3.018 6.235 -1.139 1.00 94.38 72 PHE A C 1
ATOM 555 O O . PHE A 1 72 ? -3.002 5.008 -1.256 1.00 94.38 72 PHE A O 1
ATOM 562 N N . ARG A 1 73 ? -2.645 7.064 -2.116 1.00 94.94 73 ARG A N 1
ATOM 563 C CA . ARG A 1 73 ? -1.855 6.622 -3.267 1.00 94.94 73 ARG A CA 1
ATOM 564 C C . ARG A 1 73 ? -0.377 6.678 -2.919 1.00 94.94 73 ARG A C 1
ATOM 566 O O . ARG A 1 73 ? 0.080 7.683 -2.378 1.00 94.94 73 ARG A O 1
ATOM 573 N N . PHE A 1 74 ? 0.351 5.617 -3.242 1.00 95.31 74 PHE A N 1
ATOM 574 C CA . PHE A 1 74 ? 1.770 5.504 -2.926 1.00 95.31 74 PHE A CA 1
ATOM 575 C C . PHE A 1 74 ? 2.528 4.689 -3.977 1.00 95.31 74 PHE A C 1
ATOM 577 O O . PHE A 1 74 ? 1.951 3.930 -4.754 1.00 95.31 74 PHE A O 1
ATOM 584 N N . ARG A 1 75 ? 3.849 4.858 -3.992 1.00 95.25 75 ARG A N 1
ATOM 585 C CA . ARG A 1 75 ? 4.805 4.024 -4.741 1.00 95.25 75 ARG A CA 1
ATOM 586 C C . ARG A 1 75 ? 5.601 3.156 -3.775 1.00 95.25 75 ARG A C 1
ATOM 588 O O . ARG A 1 75 ? 5.662 3.477 -2.591 1.00 95.25 75 ARG A O 1
ATOM 595 N N . HIS A 1 76 ? 6.257 2.123 -4.296 1.00 95.81 76 HIS A N 1
ATOM 596 C CA . HIS A 1 76 ? 7.068 1.182 -3.510 1.00 95.81 76 HIS A CA 1
ATOM 597 C C . HIS A 1 76 ? 8.049 1.877 -2.545 1.00 95.81 76 HIS A C 1
ATOM 599 O O . HIS A 1 76 ? 8.122 1.540 -1.364 1.00 95.81 76 HIS A O 1
ATOM 605 N N . GLU A 1 77 ? 8.716 2.930 -3.017 1.00 95.44 77 GLU A N 1
ATOM 606 C CA . GLU A 1 77 ? 9.681 3.721 -2.243 1.00 95.44 77 GLU A CA 1
ATOM 607 C C . GLU A 1 77 ? 9.109 4.416 -0.995 1.00 95.44 77 GLU A C 1
ATOM 609 O O . GLU A 1 77 ? 9.877 4.891 -0.170 1.00 95.44 77 GLU A O 1
ATOM 614 N N . HIS A 1 78 ? 7.787 4.488 -0.827 1.00 96.31 78 HIS A N 1
ATOM 615 C CA . HIS A 1 78 ? 7.146 5.077 0.357 1.00 96.31 78 HIS A CA 1
ATOM 616 C C . HIS A 1 78 ? 6.838 4.050 1.454 1.00 96.31 78 HIS A C 1
ATOM 618 O O . HIS A 1 78 ? 6.382 4.427 2.532 1.00 96.31 78 HIS A O 1
ATOM 624 N N . VAL A 1 79 ? 7.015 2.756 1.183 1.00 96.88 79 VAL A N 1
ATOM 625 C CA . VAL A 1 79 ? 6.694 1.687 2.135 1.00 96.88 79 VAL A CA 1
ATOM 626 C C . VAL A 1 79 ? 7.840 1.511 3.118 1.00 96.88 79 VAL A C 1
ATOM 628 O O . VAL A 1 79 ? 8.985 1.500 2.711 1.00 96.88 79 VAL A O 1
ATOM 631 N N . HIS A 1 80 ? 7.575 1.345 4.405 1.00 96.56 80 HIS A N 1
ATOM 632 C CA . HIS A 1 80 ? 8.611 1.136 5.428 1.00 96.56 80 HIS A CA 1
ATOM 633 C C . HIS A 1 80 ? 8.614 -0.300 5.957 1.00 96.56 80 HIS A C 1
ATOM 635 O O . HIS A 1 80 ? 9.645 -0.791 6.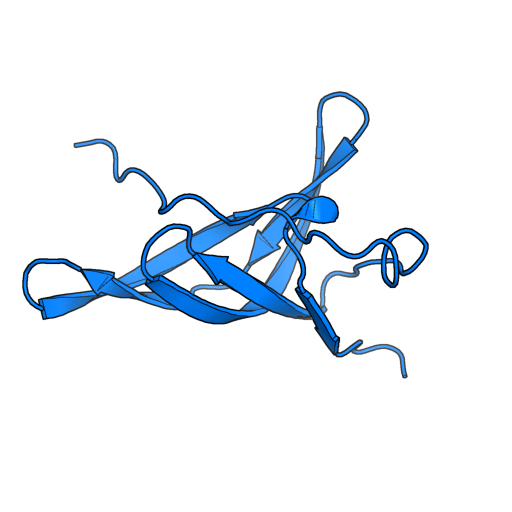406 1.00 96.56 80 HIS A O 1
ATOM 641 N N . ARG A 1 81 ? 7.479 -0.997 5.839 1.00 96.62 81 ARG A N 1
ATOM 642 C CA . ARG A 1 81 ? 7.308 -2.419 6.160 1.00 96.62 81 ARG A CA 1
ATOM 643 C C . ARG A 1 81 ? 6.143 -3.003 5.363 1.00 96.62 81 ARG A C 1
ATOM 645 O O . ARG A 1 81 ? 5.184 -2.289 5.072 1.00 96.62 81 ARG A O 1
ATOM 652 N N . ILE A 1 82 ? 6.228 -4.290 5.039 1.00 96.88 82 ILE A N 1
ATOM 653 C CA . ILE A 1 82 ? 5.166 -5.065 4.387 1.00 96.88 82 ILE A CA 1
ATOM 654 C C . ILE A 1 82 ? 4.840 -6.257 5.287 1.00 96.88 82 ILE A C 1
ATOM 656 O O . ILE A 1 82 ? 5.747 -6.957 5.736 1.00 96.88 82 ILE A O 1
ATOM 660 N N . GLU A 1 83 ? 3.559 -6.485 5.547 1.00 96.69 83 GLU A N 1
ATOM 661 C CA . GLU A 1 83 ? 3.040 -7.732 6.105 1.00 96.69 83 GLU A CA 1
ATOM 662 C C . GLU A 1 83 ? 2.260 -8.417 4.988 1.00 96.69 83 GLU A C 1
ATOM 664 O O . GLU A 1 83 ? 1.185 -7.954 4.587 1.00 96.69 83 GLU A O 1
ATOM 669 N N . SER A 1 84 ? 2.859 -9.463 4.417 1.00 91.62 84 SER A N 1
ATOM 670 C CA . SER A 1 84 ? 2.286 -10.093 3.238 1.00 91.62 84 SER A CA 1
ATOM 671 C C . SER A 1 84 ? 1.142 -11.024 3.604 1.00 91.62 84 SER A C 1
ATOM 673 O O . SER A 1 84 ? 1.236 -11.799 4.553 1.00 91.62 84 SER A O 1
ATOM 675 N N . VAL A 1 85 ? 0.087 -11.010 2.792 1.00 89.12 85 VAL A N 1
ATOM 676 C CA . VAL A 1 85 ? -0.986 -12.011 2.889 1.00 89.12 85 VAL A CA 1
ATOM 677 C C . VAL A 1 85 ? -0.581 -13.377 2.336 1.00 89.12 85 VAL A C 1
ATOM 679 O O . VAL A 1 85 ? -1.350 -14.326 2.461 1.00 89.12 85 VAL A O 1
ATOM 682 N N . ARG A 1 86 ? 0.587 -13.487 1.689 1.00 81.19 86 ARG A N 1
ATOM 683 C CA . ARG A 1 86 ? 1.016 -14.706 0.988 1.00 81.19 86 ARG A CA 1
ATOM 684 C C . ARG A 1 86 ? 1.917 -15.643 1.797 1.00 81.19 86 ARG A C 1
ATOM 686 O O . ARG A 1 86 ? 2.072 -16.777 1.354 1.00 81.19 86 ARG A O 1
ATOM 693 N N . GLY A 1 87 ? 2.385 -15.226 2.977 1.00 57.62 87 GLY A N 1
ATOM 694 C CA . GLY A 1 87 ? 3.280 -16.025 3.826 1.00 57.62 87 GLY A CA 1
ATOM 695 C C . GLY A 1 87 ? 4.719 -16.050 3.331 1.00 57.62 87 GLY A C 1
ATOM 696 O O . GLY A 1 87 ? 4.929 -16.181 2.107 1.00 57.62 87 GLY A O 1
#

Secondary structure (DSSP, 8-state):
----PPPBPPPS--TTTT----TT-EEEEEBTTS-EEEEEEEEEEEETTEEEEEE--EEEE-TTS-EEEE--EEEGGGEEEEE-TT-

Foldseek 3Di:
DPPDDFDWDFDPDCVCVVPDDDQQKWFWFHGPPDHIDTFGWHDWDDDPNFIKTKTAWDFDQDPVRDTDTDIDIDGPRRTPDIDDPPD